Protein AF-A0A2G2FIF4-F1 (afdb_monomer)

Mean predicted aligned error: 3.66 Å

Structure (mmCIF, N/CA/C/O backbone):
data_AF-A0A2G2FIF4-F1
#
_entry.id   AF-A0A2G2FIF4-F1
#
loop_
_atom_site.group_PDB
_atom_site.id
_atom_site.type_symbol
_atom_site.label_atom_id
_atom_site.label_alt_id
_atom_site.label_comp_id
_atom_site.label_asym_id
_atom_site.label_entity_id
_atom_site.label_seq_id
_atom_site.pdbx_PDB_ins_code
_atom_site.Cartn_x
_atom_site.Cartn_y
_atom_site.Cartn_z
_atom_site.occupancy
_atom_site.B_iso_or_equiv
_atom_site.auth_seq_id
_atom_site.auth_comp_id
_atom_site.auth_asym_id
_atom_site.auth_atom_id
_atom_site.pdbx_PDB_model_num
ATOM 1 N N . MET A 1 1 ? 5.143 7.039 12.717 1.00 82.12 1 MET A N 1
ATOM 2 C CA . MET A 1 1 ? 5.690 6.150 11.670 1.00 82.12 1 MET A CA 1
ATOM 3 C C . MET A 1 1 ? 4.733 4.981 11.509 1.00 82.12 1 MET A C 1
ATOM 5 O O . MET A 1 1 ? 4.218 4.539 12.537 1.00 82.12 1 MET A O 1
ATOM 9 N N . LEU A 1 2 ? 4.423 4.563 10.277 1.00 89.94 2 LEU A N 1
ATOM 10 C CA . LEU A 1 2 ? 3.670 3.328 10.054 1.00 89.94 2 LEU A CA 1
ATOM 11 C C . LEU A 1 2 ? 4.614 2.133 9.943 1.00 89.94 2 LEU A C 1
ATOM 13 O O . LEU A 1 2 ? 5.785 2.292 9.609 1.00 89.94 2 LEU A O 1
ATOM 17 N N . THR A 1 3 ? 4.099 0.955 10.262 1.00 90.19 3 THR A N 1
ATOM 18 C CA . THR A 1 3 ? 4.834 -0.314 10.255 1.00 90.19 3 THR A CA 1
ATOM 19 C C . THR A 1 3 ? 4.020 -1.393 9.557 1.00 90.19 3 THR A C 1
ATOM 21 O O . THR A 1 3 ? 2.846 -1.195 9.266 1.00 90.19 3 THR A O 1
ATOM 24 N N . VAL A 1 4 ? 4.605 -2.575 9.371 1.00 89.94 4 VAL A N 1
ATOM 25 C CA . VAL A 1 4 ? 3.904 -3.750 8.823 1.00 89.94 4 VAL A CA 1
ATOM 26 C C . VAL A 1 4 ? 2.713 -4.232 9.666 1.00 89.94 4 VAL A C 1
ATOM 28 O O . VAL A 1 4 ? 1.909 -5.031 9.196 1.00 89.94 4 VAL A O 1
ATOM 31 N N . ASN A 1 5 ? 2.574 -3.729 10.898 1.00 93.12 5 ASN A N 1
ATOM 32 C CA . ASN A 1 5 ? 1.415 -3.974 11.760 1.00 93.12 5 ASN A CA 1
ATOM 33 C C . ASN A 1 5 ? 0.294 -2.930 11.587 1.00 93.12 5 ASN A C 1
ATOM 35 O O . ASN A 1 5 ? -0.707 -2.963 12.311 1.00 93.12 5 ASN A O 1
ATOM 39 N N . ASP A 1 6 ? 0.468 -1.998 10.651 1.00 97.06 6 ASP A N 1
ATOM 40 C CA . ASP A 1 6 ? -0.535 -1.019 10.262 1.00 97.06 6 ASP A CA 1
ATOM 41 C C . ASP A 1 6 ? -1.192 -1.424 8.945 1.00 97.06 6 ASP A C 1
ATOM 43 O O . ASP A 1 6 ? -0.575 -2.014 8.059 1.00 97.06 6 ASP A O 1
ATOM 47 N N . PHE A 1 7 ? -2.469 -1.089 8.821 1.00 97.75 7 PHE A N 1
ATOM 48 C CA . PHE A 1 7 ? -3.311 -1.482 7.707 1.00 97.75 7 PHE A CA 1
ATOM 49 C C . PHE A 1 7 ? -4.127 -0.289 7.234 1.00 97.75 7 PHE A C 1
ATOM 51 O O . PHE A 1 7 ? -4.633 0.488 8.050 1.00 97.75 7 PHE A O 1
ATOM 58 N N . ARG A 1 8 ? -4.309 -0.178 5.922 1.00 97.56 8 ARG A N 1
ATOM 59 C CA . ARG A 1 8 ? -5.322 0.685 5.314 1.00 97.56 8 ARG A CA 1
ATOM 60 C C . ARG A 1 8 ? -6.637 -0.076 5.263 1.00 97.56 8 ARG A C 1
ATOM 62 O O . ARG A 1 8 ? -6.651 -1.237 4.880 1.00 97.56 8 ARG A O 1
ATOM 69 N N . LEU A 1 9 ? -7.727 0.561 5.664 1.00 97.50 9 LEU A N 1
ATOM 70 C CA . LEU A 1 9 ? -9.066 -0.018 5.660 1.00 97.50 9 LEU A CA 1
ATOM 71 C C . LEU A 1 9 ? -9.859 0.518 4.475 1.00 97.50 9 LEU A C 1
ATOM 73 O O . LEU A 1 9 ? -9.830 1.724 4.206 1.00 97.50 9 LEU A O 1
ATOM 77 N N . ARG A 1 10 ? -10.584 -0.367 3.790 1.00 95.50 10 ARG A N 1
ATOM 78 C CA . ARG A 1 10 ? -11.386 -0.016 2.619 1.00 95.50 10 ARG A CA 1
ATOM 79 C C . ARG A 1 10 ? -12.803 -0.572 2.685 1.00 95.50 10 ARG A C 1
ATOM 81 O O . ARG A 1 10 ? -13.045 -1.641 3.249 1.00 95.50 10 ARG A O 1
ATOM 88 N N . VAL A 1 11 ? -13.714 0.174 2.071 1.00 94.69 11 VAL A N 1
ATOM 89 C CA . VAL A 1 11 ? -15.022 -0.303 1.615 1.00 94.69 11 VAL A CA 1
ATOM 90 C C . VAL A 1 11 ? -15.059 -0.036 0.121 1.00 94.69 11 VAL A C 1
ATOM 92 O O . VAL A 1 11 ? -14.945 1.115 -0.305 1.00 94.69 11 VAL A O 1
ATOM 95 N N . ASP A 1 12 ? -15.139 -1.107 -0.663 1.00 88.31 12 ASP A N 1
ATOM 96 C CA . ASP A 1 12 ? -15.021 -1.065 -2.118 1.00 88.31 12 ASP A CA 1
ATOM 97 C C . ASP A 1 12 ? -13.759 -0.278 -2.545 1.00 88.31 12 ASP A C 1
ATOM 99 O O . ASP A 1 12 ? -12.617 -0.625 -2.215 1.00 88.31 12 ASP A O 1
ATOM 103 N N . ASN A 1 13 ? -13.973 0.852 -3.218 1.00 87.62 13 ASN A N 1
ATOM 104 C CA . ASN A 1 13 ? -12.933 1.694 -3.792 1.00 87.62 13 ASN A CA 1
ATOM 105 C C . ASN A 1 13 ? -12.584 2.896 -2.903 1.00 87.62 13 ASN A C 1
ATOM 107 O O . ASN A 1 13 ? -11.918 3.827 -3.357 1.00 87.62 13 ASN A O 1
ATOM 111 N N . GLN A 1 14 ? -13.053 2.919 -1.655 1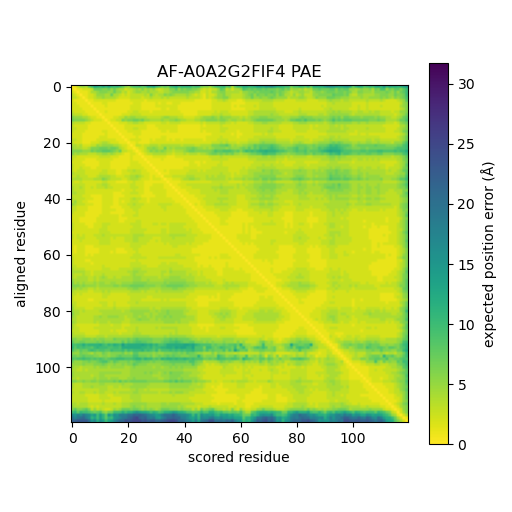.00 92.81 14 GLN A N 1
ATOM 112 C CA . GLN A 1 14 ? -12.863 4.042 -0.745 1.00 92.81 14 GLN A CA 1
ATOM 113 C C . GLN A 1 14 ? -12.018 3.647 0.456 1.00 92.81 14 GLN A C 1
ATOM 115 O O . GLN A 1 14 ? -12.262 2.636 1.111 1.00 92.81 14 GLN A O 1
ATOM 120 N N . ILE A 1 15 ? -11.035 4.489 0.766 1.00 95.50 15 ILE A N 1
ATOM 121 C CA . ILE A 1 15 ? -10.282 4.404 2.014 1.00 95.50 15 ILE A CA 1
ATOM 122 C C . ILE A 1 15 ? -11.164 4.984 3.115 1.00 95.50 15 ILE A C 1
ATOM 124 O O . ILE A 1 15 ? -11.483 6.170 3.089 1.00 95.50 15 ILE A O 1
ATOM 128 N N . VAL A 1 16 ? -11.548 4.147 4.075 1.00 97.38 16 VAL A N 1
ATOM 129 C CA . VAL A 1 16 ? -12.425 4.536 5.195 1.00 97.38 16 VAL A CA 1
ATOM 130 C C . VAL A 1 16 ? -11.650 4.794 6.486 1.00 97.38 16 VAL A C 1
ATOM 132 O O . VAL A 1 16 ? -12.192 5.337 7.445 1.00 97.38 16 VAL A O 1
ATOM 135 N N . GLY A 1 17 ? -10.369 4.426 6.514 1.00 97.81 17 GLY A N 1
ATOM 136 C CA . GLY A 1 17 ? -9.467 4.715 7.616 1.00 97.81 17 GLY A CA 1
ATOM 137 C C . GLY A 1 17 ? -8.304 3.741 7.669 1.00 97.81 17 GLY A C 1
ATOM 138 O O . GLY A 1 17 ? -7.889 3.170 6.661 1.00 97.81 17 GLY A O 1
ATOM 139 N N . TYR A 1 18 ? -7.776 3.556 8.869 1.00 98.38 18 TYR A N 1
ATOM 140 C CA . TYR A 1 18 ? -6.573 2.787 9.130 1.00 98.38 18 TYR A CA 1
ATOM 141 C C . TYR A 1 18 ? -6.703 2.036 10.447 1.00 98.38 18 TYR A C 1
ATOM 143 O O . TYR A 1 18 ? -7.370 2.493 11.377 1.00 98.38 18 TYR A O 1
ATOM 151 N N . LYS A 1 19 ? -6.036 0.888 10.527 1.00 98.12 19 LYS A N 1
ATOM 152 C CA . LYS A 1 19 ? -5.985 0.020 11.703 1.00 98.12 19 LYS A CA 1
ATOM 153 C C . LYS A 1 19 ? -4.537 -0.218 12.091 1.00 98.12 19 LYS A C 1
ATOM 155 O O . LYS A 1 19 ? -3.705 -0.474 11.230 1.00 98.12 19 LYS A O 1
ATOM 160 N N . ARG A 1 20 ? -4.262 -0.191 13.387 1.00 97.12 20 ARG A N 1
ATOM 161 C CA . ARG A 1 20 ? -2.973 -0.512 13.991 1.00 97.12 20 ARG A CA 1
ATOM 162 C C . ARG A 1 20 ? -3.164 -1.661 14.953 1.00 97.12 20 ARG A C 1
ATOM 164 O O . ARG A 1 20 ? -3.990 -1.567 15.861 1.00 97.12 20 AR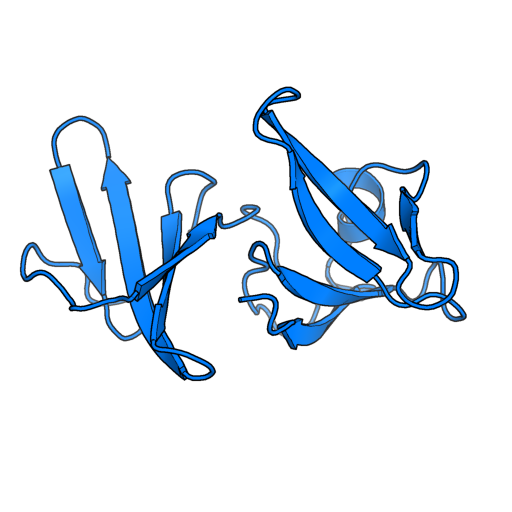G A O 1
ATOM 171 N N . VAL A 1 21 ? -2.376 -2.712 14.775 1.00 95.56 21 VAL A N 1
ATOM 172 C CA . VAL A 1 21 ?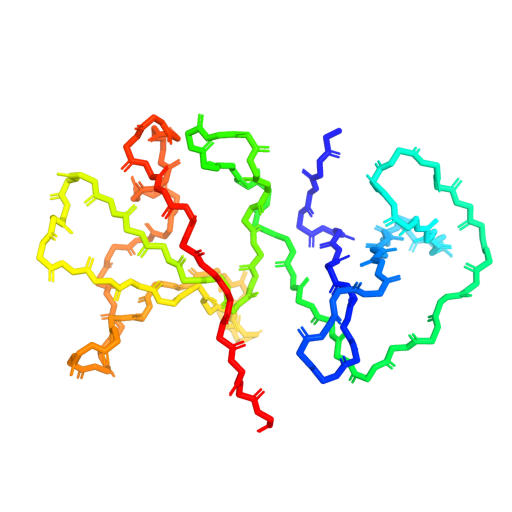 -2.325 -3.843 15.702 1.00 95.56 21 VAL A CA 1
ATOM 173 C C . VAL A 1 21 ? -1.035 -3.737 16.509 1.00 95.56 21 VAL A C 1
ATOM 175 O O . VAL A 1 21 ? 0.055 -3.716 15.951 1.00 95.56 21 VAL A O 1
ATOM 178 N N . SER A 1 22 ? -1.143 -3.633 17.832 1.00 91.25 22 SER A N 1
ATOM 179 C CA . SER A 1 22 ? 0.012 -3.548 18.731 1.00 91.25 22 SER A CA 1
ATOM 180 C C . SER A 1 22 ? -0.209 -4.446 19.944 1.00 91.25 22 SER A C 1
ATOM 182 O O . SER A 1 22 ? -0.917 -4.085 20.887 1.00 91.25 22 SER A O 1
ATOM 184 N N . GLY A 1 23 ? 0.364 -5.651 19.898 1.00 90.50 23 GLY A N 1
ATOM 185 C CA . GLY A 1 23 ? 0.119 -6.688 20.901 1.00 90.50 23 GLY A CA 1
ATOM 186 C C . GLY A 1 23 ? -1.371 -7.026 20.992 1.00 90.50 23 GLY A C 1
ATOM 187 O O . GLY A 1 23 ? -1.980 -7.421 20.002 1.00 90.50 23 GLY A O 1
ATOM 188 N N . ASN A 1 24 ? -1.958 -6.819 22.172 1.00 92.50 24 ASN A N 1
ATOM 189 C CA . ASN A 1 24 ? -3.380 -7.074 22.431 1.00 92.50 24 ASN A CA 1
ATOM 190 C C . ASN A 1 24 ? -4.289 -5.876 22.109 1.00 92.50 24 ASN A C 1
ATOM 192 O O . ASN A 1 24 ? -5.502 -5.956 22.302 1.00 92.50 24 ASN A O 1
ATOM 196 N N . TYR A 1 25 ? -3.725 -4.754 21.655 1.00 93.06 25 TYR A N 1
ATOM 197 C CA . TYR A 1 25 ? -4.482 -3.547 21.350 1.00 93.06 25 TYR A CA 1
ATOM 198 C C . TYR A 1 25 ? -4.705 -3.411 19.849 1.00 93.06 25 TYR A C 1
ATOM 200 O O . TYR A 1 25 ? -3.779 -3.543 19.048 1.00 93.06 25 TYR A O 1
ATOM 208 N N . THR A 1 26 ? -5.941 -3.077 19.483 1.00 96.94 26 THR A N 1
ATOM 209 C CA . THR A 1 26 ? -6.282 -2.613 18.139 1.00 96.94 26 THR A CA 1
ATOM 210 C C . THR A 1 26 ? -6.732 -1.165 18.233 1.00 96.94 26 THR A C 1
ATOM 212 O O . THR A 1 26 ? -7.626 -0.840 19.014 1.00 96.94 26 THR A O 1
ATOM 215 N N . LEU A 1 27 ? -6.090 -0.301 17.454 1.00 97.62 27 LEU A N 1
ATOM 216 C CA . LEU A 1 27 ? -6.429 1.111 17.350 1.00 97.62 27 LEU A CA 1
ATOM 217 C C . LEU A 1 27 ? -6.815 1.443 15.913 1.00 97.62 27 LEU A C 1
ATOM 219 O O . LEU A 1 27 ? -6.343 0.816 14.967 1.00 97.62 27 LEU A O 1
ATOM 223 N N . PHE A 1 28 ? -7.635 2.469 15.762 1.00 98.38 28 PHE A N 1
ATOM 224 C CA . PHE A 1 28 ? -8.171 2.937 14.499 1.00 98.38 28 PHE A CA 1
ATOM 225 C C . PHE A 1 28 ? -7.949 4.437 14.355 1.00 98.38 28 PHE A C 1
ATOM 227 O O . PHE A 1 28 ? -7.937 5.171 15.345 1.00 98.38 28 PHE A O 1
ATOM 234 N N . SER A 1 29 ? -7.776 4.891 13.120 1.00 97.94 29 SER A N 1
ATOM 235 C CA . SER A 1 29 ? -7.624 6.302 12.775 1.00 97.94 29 SER A CA 1
ATOM 236 C C . SER A 1 29 ? -8.261 6.572 11.415 1.00 97.94 29 SER A C 1
ATOM 238 O O . SER A 1 29 ? -8.178 5.734 10.522 1.00 97.94 29 SER A O 1
ATOM 240 N N . LEU A 1 30 ? -8.881 7.740 11.239 1.00 97.62 30 LEU A N 1
ATOM 241 C CA . LEU A 1 30 ? -9.406 8.174 9.938 1.00 97.62 30 LEU A CA 1
ATOM 242 C C . LEU A 1 30 ? -8.319 8.816 9.057 1.00 97.62 30 LEU A C 1
ATOM 244 O O . LEU A 1 30 ? -8.461 8.853 7.841 1.00 97.62 30 LEU A O 1
ATOM 248 N N . ASP A 1 31 ? -7.237 9.313 9.665 1.00 95.06 31 ASP A N 1
ATOM 249 C CA . ASP A 1 31 ? -6.287 10.242 9.039 1.00 95.06 31 ASP A CA 1
ATOM 250 C C . ASP A 1 31 ? -4.801 9.894 9.258 1.00 95.06 31 ASP A C 1
ATOM 252 O O . ASP A 1 31 ? -3.943 10.617 8.763 1.00 95.06 31 ASP A O 1
ATOM 256 N N . LEU A 1 32 ? -4.491 8.795 9.962 1.00 94.06 32 LEU A N 1
ATOM 257 C CA . LEU A 1 32 ? -3.158 8.358 10.428 1.00 94.06 32 LEU A CA 1
ATOM 258 C C . LEU A 1 32 ? -2.580 9.102 11.643 1.00 94.06 32 LEU A C 1
ATOM 260 O O . LEU A 1 32 ? -1.517 8.704 12.137 1.00 94.06 32 LEU A O 1
ATOM 264 N N . PHE A 1 33 ? -3.257 10.119 12.174 1.00 91.62 33 PHE A N 1
ATOM 265 C CA . PHE A 1 33 ? -2.777 10.912 13.309 1.00 91.62 33 PHE A CA 1
ATOM 266 C C . PHE A 1 33 ? -3.527 10.567 14.596 1.00 91.62 33 PHE A C 1
ATOM 268 O O . PHE A 1 33 ? -2.906 10.243 15.611 1.00 91.62 33 PHE A O 1
ATOM 275 N N . HIS A 1 34 ? -4.859 10.579 14.554 1.00 94.12 34 HIS A N 1
ATOM 276 C CA . HIS A 1 34 ? -5.696 10.403 15.741 1.00 94.12 34 HIS A CA 1
ATOM 277 C C . HIS A 1 34 ? -6.100 8.939 15.929 1.00 94.12 34 HIS A C 1
ATOM 279 O O . HIS A 1 3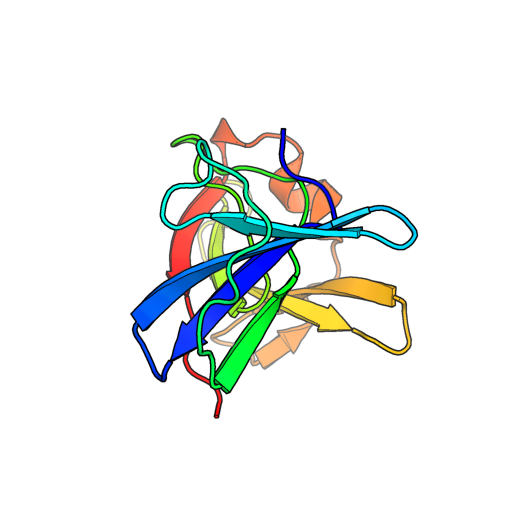4 ? -7.140 8.500 15.438 1.00 94.12 34 HIS A O 1
ATOM 285 N N . TRP A 1 35 ? -5.264 8.182 16.641 1.00 96.44 35 TRP A N 1
ATOM 286 C CA . TRP A 1 35 ? -5.493 6.765 16.936 1.00 96.44 35 TRP A CA 1
ATOM 287 C C . TR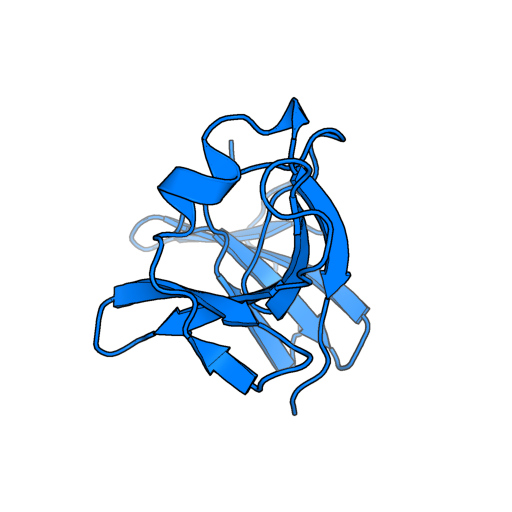P A 1 35 ? -6.333 6.576 18.201 1.00 96.44 35 TRP A C 1
ATOM 289 O O . TRP A 1 35 ? -6.010 7.124 19.253 1.00 96.44 35 TRP A O 1
ATOM 299 N N . ASN A 1 36 ? -7.395 5.778 18.121 1.00 96.69 36 ASN A N 1
ATOM 300 C CA . ASN A 1 36 ? -8.263 5.467 19.258 1.00 96.69 36 ASN A CA 1
ATOM 301 C C . ASN A 1 36 ? -8.877 4.060 19.139 1.00 96.69 36 ASN A C 1
ATOM 303 O O . ASN A 1 36 ? -8.682 3.371 18.147 1.00 96.69 36 ASN A O 1
ATOM 307 N N . GLY A 1 37 ? -9.601 3.610 20.164 1.00 97.12 37 GLY A N 1
ATOM 308 C CA . GLY A 1 37 ? -10.199 2.270 20.191 1.00 97.12 37 GLY A CA 1
ATOM 309 C C . GLY A 1 37 ? -11.545 2.132 19.473 1.00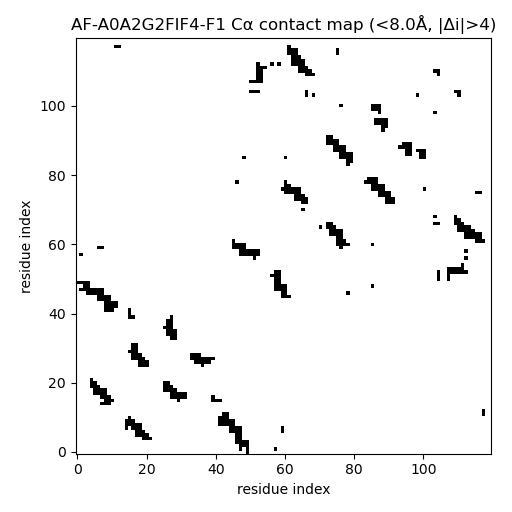 97.12 37 GLY A C 1
ATOM 310 O O . GLY A 1 37 ? -12.127 1.055 19.539 1.00 97.12 37 GLY A O 1
ATOM 311 N N . LYS A 1 38 ? -12.079 3.186 18.837 1.00 97.25 38 LYS A N 1
ATOM 312 C CA . LYS A 1 38 ? -13.379 3.135 18.155 1.00 97.25 38 LYS A CA 1
ATOM 313 C C . LYS A 1 38 ? -13.227 2.378 16.829 1.00 97.25 38 LYS A C 1
ATOM 315 O O . LYS A 1 38 ? -12.529 2.882 15.951 1.00 97.25 38 LYS A O 1
ATOM 320 N N . PRO A 1 39 ? -13.881 1.217 16.652 1.00 97.19 39 PRO A N 1
ATOM 321 C CA . PRO A 1 39 ? -13.810 0.479 15.398 1.00 97.19 39 PRO A CA 1
ATOM 322 C C . PRO A 1 39 ? -14.349 1.296 14.223 1.00 97.19 39 PRO A C 1
ATOM 324 O O . PRO A 1 39 ? -15.274 2.097 14.379 1.00 97.19 39 PRO A O 1
ATOM 327 N N . ILE A 1 40 ? -13.758 1.071 13.054 1.00 98.00 40 ILE A N 1
ATOM 328 C CA . ILE A 1 40 ? -14.242 1.562 11.763 1.00 98.00 40 ILE A CA 1
ATOM 329 C C . ILE A 1 40 ? -14.771 0.345 11.009 1.00 98.00 40 ILE A C 1
ATOM 331 O O . ILE A 1 40 ? -14.107 -0.690 11.012 1.00 98.00 40 ILE A O 1
ATOM 335 N N . ASP A 1 41 ? -15.933 0.465 10.374 1.00 97.62 41 ASP A N 1
ATOM 336 C CA . ASP A 1 41 ? -16.470 -0.589 9.515 1.00 97.62 41 ASP A CA 1
ATOM 337 C C . ASP A 1 41 ? -15.690 -0.636 8.195 1.00 97.62 41 ASP A C 1
ATOM 339 O O . ASP A 1 41 ? -15.460 0.392 7.559 1.00 97.62 41 ASP A O 1
ATOM 343 N N . PHE A 1 42 ? -15.263 -1.829 7.784 1.00 96.81 42 PHE A N 1
ATOM 344 C CA . PHE A 1 42 ? -14.519 -2.056 6.545 1.00 96.81 42 PHE A CA 1
ATOM 345 C C . PHE A 1 42 ? -14.825 -3.445 5.983 1.00 96.81 42 PHE A C 1
ATOM 347 O O . PHE A 1 42 ? -15.134 -4.364 6.741 1.00 96.81 42 PHE A O 1
ATOM 354 N N . SER A 1 43 ? -14.709 -3.614 4.666 1.00 95.75 43 SER A N 1
ATOM 355 C CA . SER A 1 43 ? -14.810 -4.924 4.007 1.00 95.75 43 SER A CA 1
ATOM 356 C C . SER A 1 43 ? -13.441 -5.499 3.639 1.00 95.75 43 SER A C 1
ATOM 358 O O . SER A 1 43 ? -13.292 -6.714 3.536 1.00 95.75 43 SER A O 1
ATOM 360 N N . GLN A 1 44 ? -12.427 -4.645 3.480 1.00 95.00 44 GLN A N 1
ATOM 361 C CA . GLN A 1 44 ? -11.073 -5.030 3.080 1.00 95.00 44 GLN A CA 1
ATOM 362 C C . GLN A 1 44 ? -10.018 -4.299 3.921 1.00 95.00 44 GLN A C 1
ATOM 364 O O . GLN A 1 44 ? -10.238 -3.180 4.397 1.00 95.00 44 GLN A O 1
ATOM 369 N N . SER A 1 45 ? -8.853 -4.925 4.106 1.00 95.94 45 SER A N 1
ATOM 370 C CA . SER A 1 45 ? -7.705 -4.286 4.751 1.00 95.94 45 SER A CA 1
ATOM 371 C C . SER A 1 45 ? -6.402 -4.624 4.041 1.00 95.94 45 SER A C 1
ATOM 373 O O . SER A 1 45 ? -6.087 -5.802 3.901 1.00 95.94 45 SER A O 1
ATOM 375 N N . ASP A 1 46 ? -5.631 -3.601 3.695 1.00 96.38 46 ASP A N 1
ATOM 376 C CA . ASP A 1 46 ? -4.368 -3.721 2.973 1.00 96.38 46 ASP A CA 1
ATOM 377 C C . ASP A 1 46 ? -3.199 -3.535 3.945 1.00 96.38 46 ASP A C 1
ATOM 379 O O . ASP A 1 46 ? -3.176 -2.564 4.713 1.00 96.38 46 ASP A O 1
ATOM 383 N N . ARG A 1 47 ? -2.210 -4.431 3.917 1.00 97.00 47 ARG A N 1
ATOM 384 C CA . ARG A 1 47 ? -1.025 -4.318 4.786 1.00 97.00 47 ARG A CA 1
ATOM 385 C C . ARG A 1 47 ? -0.161 -3.122 4.395 1.00 97.00 47 ARG A C 1
ATOM 387 O O . ARG A 1 47 ? 0.101 -2.910 3.215 1.00 97.00 47 ARG A O 1
ATOM 394 N N . CYS A 1 48 ? 0.332 -2.361 5.369 1.00 97.31 48 CYS A N 1
ATOM 395 C CA . CYS A 1 48 ? 1.340 -1.333 5.119 1.00 97.31 48 CYS A CA 1
ATOM 396 C C . CYS A 1 48 ? 2.711 -1.978 4.895 1.00 97.31 48 CYS A C 1
ATOM 398 O O . CYS A 1 48 ? 3.102 -2.894 5.615 1.00 97.31 48 CYS A O 1
ATOM 400 N N . THR A 1 49 ? 3.472 -1.470 3.929 1.00 96.56 49 THR A N 1
ATOM 401 C CA . THR A 1 49 ? 4.844 -1.939 3.675 1.00 96.56 49 THR A CA 1
ATOM 402 C C . THR A 1 49 ? 5.856 -1.351 4.659 1.00 96.56 49 THR A C 1
ATOM 404 O O . THR A 1 49 ? 6.963 -1.861 4.788 1.00 96.56 49 THR A O 1
ATOM 407 N N . GLY A 1 50 ? 5.500 -0.258 5.345 1.00 95.56 50 GLY A N 1
ATOM 408 C CA . GLY A 1 50 ? 6.454 0.564 6.093 1.00 95.56 50 GLY A CA 1
ATOM 409 C C . GLY A 1 50 ? 7.357 1.426 5.198 1.00 95.56 50 GLY A C 1
ATOM 410 O O . GLY A 1 50 ? 8.274 2.070 5.705 1.00 95.56 50 GLY A O 1
ATOM 411 N N . LEU A 1 51 ? 7.097 1.474 3.889 1.00 96.12 51 LEU A N 1
ATOM 412 C CA . LEU A 1 51 ? 7.818 2.291 2.914 1.00 96.12 51 LEU A CA 1
ATOM 413 C C . LEU A 1 51 ? 6.947 3.464 2.449 1.00 96.12 51 LEU A C 1
ATOM 415 O O . LEU A 1 51 ? 5.720 3.447 2.585 1.00 96.12 51 LEU A O 1
ATOM 419 N N . GLN A 1 52 ? 7.587 4.496 1.901 1.00 96.25 52 GLN A N 1
ATOM 420 C CA . GLN A 1 52 ? 6.915 5.686 1.376 1.00 96.25 52 GLN A CA 1
ATOM 421 C C . GLN A 1 52 ? 7.357 5.982 -0.056 1.00 96.25 52 GLN A C 1
ATOM 423 O O . GLN A 1 52 ? 8.466 5.625 -0.446 1.00 96.25 52 GLN A O 1
ATOM 428 N N . ASP A 1 53 ? 6.513 6.681 -0.812 1.00 97.75 53 ASP A N 1
ATOM 429 C CA . ASP A 1 53 ? 6.861 7.246 -2.118 1.00 97.75 53 ASP A CA 1
ATOM 430 C C . ASP A 1 53 ? 7.523 8.638 -1.996 1.00 97.75 53 ASP A C 1
ATOM 432 O O . ASP A 1 53 ? 7.714 9.181 -0.897 1.00 97.75 53 ASP A O 1
ATOM 436 N N . LYS A 1 54 ? 7.852 9.258 -3.136 1.00 97.62 54 LYS A N 1
ATOM 437 C CA . LYS A 1 54 ? 8.487 10.587 -3.194 1.00 97.62 54 LYS A CA 1
ATOM 438 C C . LYS A 1 54 ? 7.648 11.710 -2.578 1.00 97.62 54 LYS A C 1
ATOM 440 O O . LYS A 1 54 ? 8.202 12.731 -2.178 1.00 97.62 54 LYS A O 1
ATOM 445 N N . ASN A 1 55 ? 6.334 11.517 -2.487 1.00 97.31 55 ASN A N 1
ATOM 446 C CA . ASN A 1 55 ? 5.377 12.472 -1.938 1.00 97.31 55 ASN A CA 1
ATOM 447 C C . ASN A 1 55 ? 5.082 12.210 -0.450 1.00 97.31 55 ASN A C 1
ATOM 449 O O . ASN A 1 55 ? 4.221 12.867 0.128 1.00 97.31 55 ASN A O 1
ATOM 453 N N . ASN A 1 56 ? 5.816 11.290 0.190 1.00 95.50 56 ASN A N 1
ATOM 454 C CA . ASN A 1 56 ? 5.604 10.830 1.566 1.00 95.50 56 ASN A CA 1
ATOM 455 C C . ASN A 1 56 ? 4.291 10.062 1.784 1.00 95.50 56 ASN A C 1
ATOM 457 O O . ASN A 1 56 ? 3.870 9.883 2.931 1.00 95.50 56 ASN A O 1
ATOM 461 N N . ASN A 1 57 ? 3.665 9.561 0.719 1.00 95.50 57 ASN A N 1
ATOM 462 C CA . ASN A 1 57 ? 2.543 8.645 0.857 1.00 95.50 57 ASN A CA 1
ATOM 463 C C . ASN A 1 57 ? 3.071 7.289 1.314 1.00 95.50 57 ASN A C 1
ATOM 465 O O . ASN A 1 57 ? 4.010 6.760 0.722 1.00 95.50 57 ASN A O 1
ATOM 469 N N . TRP A 1 58 ? 2.463 6.722 2.353 1.00 96.62 58 TRP A N 1
ATOM 470 C CA . TRP A 1 58 ? 2.732 5.341 2.745 1.00 96.62 58 TRP A CA 1
ATOM 471 C C . TRP A 1 58 ? 2.255 4.384 1.660 1.00 96.62 58 TRP A C 1
ATOM 473 O O . TRP A 1 58 ? 1.172 4.574 1.103 1.00 96.62 58 TRP A O 1
ATOM 483 N N . LEU A 1 59 ? 3.067 3.366 1.391 1.00 97.38 59 LEU A N 1
ATOM 484 C CA . LEU A 1 59 ? 2.735 2.304 0.457 1.00 97.38 59 LEU A CA 1
ATOM 485 C C . LEU A 1 59 ? 2.040 1.160 1.197 1.00 97.38 59 LEU A C 1
ATOM 487 O O . LEU A 1 59 ? 2.470 0.733 2.274 1.00 97.38 59 LEU A O 1
ATOM 491 N N . PHE A 1 60 ? 0.979 0.652 0.595 1.00 97.25 60 PHE A N 1
ATOM 492 C CA . PHE A 1 60 ? 0.185 -0.462 1.086 1.00 97.25 60 PHE A CA 1
ATOM 493 C C . PHE A 1 60 ? 0.072 -1.543 0.015 1.00 97.25 60 PHE A C 1
ATOM 495 O O . PHE A 1 60 ? 0.296 -1.304 -1.169 1.00 97.25 60 PHE A O 1
ATOM 502 N N . GLU A 1 61 ? -0.318 -2.736 0.438 1.00 96.62 61 GLU A N 1
ATOM 503 C CA . GLU A 1 61 ? -0.835 -3.763 -0.454 1.00 96.62 61 GLU A CA 1
ATOM 504 C C . GLU A 1 61 ? -1.910 -3.186 -1.398 1.00 96.62 61 GLU A C 1
ATOM 506 O O . GLU A 1 61 ? -2.643 -2.253 -1.056 1.00 96.62 61 GLU A O 1
ATOM 511 N N . GLN A 1 62 ? -1.958 -3.721 -2.613 1.00 95.62 62 GLN A N 1
ATOM 512 C CA . GLN A 1 62 ? -2.725 -3.233 -3.755 1.00 95.62 62 GLN A CA 1
ATOM 513 C C . GLN A 1 62 ? -2.308 -1.858 -4.292 1.00 95.62 62 GLN A C 1
ATOM 515 O O . GLN A 1 62 ? -2.874 -1.432 -5.293 1.00 95.62 62 GLN A O 1
ATOM 520 N N . ASP A 1 63 ? -1.334 -1.141 -3.719 1.00 96.88 63 ASP A N 1
ATOM 521 C CA . ASP A 1 63 ? -0.872 0.100 -4.351 1.00 96.88 63 ASP A CA 1
ATOM 522 C C . ASP A 1 63 ? -0.227 -0.162 -5.713 1.00 96.88 63 ASP A C 1
ATOM 524 O O . ASP A 1 63 ? 0.565 -1.087 -5.884 1.00 96.88 63 ASP A O 1
ATOM 528 N N . ILE A 1 64 ? -0.555 0.702 -6.670 1.00 96.44 64 ILE A N 1
ATOM 529 C CA . ILE A 1 64 ? 0.059 0.752 -7.989 1.00 96.44 64 ILE A CA 1
ATOM 530 C C . ILE A 1 64 ? 1.157 1.808 -7.957 1.00 96.44 64 ILE A C 1
ATOM 532 O O . ILE A 1 64 ? 0.892 2.982 -7.669 1.00 96.44 64 ILE A O 1
ATOM 536 N N . ILE A 1 65 ? 2.383 1.400 -8.267 1.00 97.19 65 ILE A N 1
ATOM 537 C CA . ILE A 1 65 ? 3.568 2.253 -8.219 1.00 97.19 65 ILE A CA 1
ATOM 538 C C . ILE A 1 65 ? 4.339 2.233 -9.542 1.00 97.19 65 ILE A C 1
ATOM 540 O O . ILE A 1 65 ? 4.305 1.262 -10.297 1.00 97.19 65 ILE A O 1
ATOM 544 N N . GLN A 1 66 ? 5.084 3.308 -9.777 1.00 96.94 66 GLN A N 1
ATOM 545 C CA . GLN A 1 66 ? 6.117 3.407 -10.806 1.00 96.94 66 GLN A CA 1
ATOM 546 C C . GLN A 1 66 ? 7.453 3.769 -10.167 1.00 96.94 66 GLN A C 1
ATOM 548 O O . GLN A 1 66 ? 7.490 4.513 -9.181 1.00 96.94 66 GLN A O 1
ATOM 553 N N . SER A 1 67 ? 8.540 3.273 -10.757 1.00 96.38 67 SER A N 1
ATOM 554 C CA . SER A 1 67 ? 9.909 3.617 -10.377 1.00 96.38 67 SER A CA 1
ATOM 555 C C . SER A 1 67 ? 10.649 4.233 -11.557 1.00 96.38 67 SER A C 1
ATOM 557 O O . SER A 1 67 ? 10.546 3.745 -12.676 1.00 96.38 67 SER A O 1
ATOM 559 N N . THR A 1 68 ? 11.449 5.270 -11.316 1.00 96.38 68 THR A N 1
ATOM 560 C CA . THR A 1 68 ? 12.324 5.836 -12.357 1.00 96.38 68 THR A CA 1
ATOM 561 C C . THR A 1 68 ? 13.461 4.898 -12.764 1.00 96.38 68 THR A C 1
ATOM 563 O O . THR A 1 68 ? 14.051 5.111 -13.816 1.00 96.38 68 THR A O 1
ATOM 566 N N . ASP A 1 69 ? 13.786 3.892 -11.943 1.00 94.19 69 ASP A N 1
ATOM 567 C CA . ASP A 1 69 ? 14.779 2.862 -12.294 1.00 94.19 69 ASP A CA 1
ATOM 568 C C . ASP A 1 69 ? 14.220 1.843 -13.303 1.00 94.19 69 ASP A C 1
ATOM 570 O O . ASP A 1 69 ? 14.986 1.205 -14.019 1.00 94.19 69 ASP A O 1
ATOM 574 N N . TYR A 1 70 ? 12.889 1.736 -13.385 1.00 93.44 70 TYR A N 1
ATOM 575 C CA . TYR A 1 70 ? 12.152 0.821 -14.259 1.00 93.44 70 TYR A CA 1
ATOM 576 C C . TYR A 1 70 ? 10.999 1.584 -14.940 1.00 93.44 70 TYR A C 1
ATOM 578 O O . TYR A 1 70 ? 9.830 1.347 -14.628 1.00 93.44 70 TYR A O 1
ATOM 586 N N . PRO A 1 71 ? 11.310 2.573 -15.802 1.00 92.56 71 PRO A N 1
ATOM 587 C CA . PRO A 1 71 ? 10.337 3.560 -16.281 1.00 92.56 71 PRO A CA 1
ATOM 588 C C . PRO A 1 71 ? 9.241 2.973 -17.179 1.00 92.56 71 PRO A C 1
ATOM 590 O O . PRO A 1 71 ? 8.162 3.556 -17.270 1.00 92.56 71 PRO A O 1
ATOM 593 N N . ASP A 1 72 ? 9.505 1.832 -17.818 1.00 92.69 72 ASP A N 1
ATOM 594 C CA . ASP A 1 72 ? 8.556 1.152 -18.704 1.00 92.69 72 ASP A CA 1
ATOM 595 C C . ASP A 1 72 ? 7.599 0.221 -17.940 1.00 92.69 72 ASP A C 1
ATOM 597 O O . ASP A 1 72 ? 6.599 -0.244 -18.490 1.00 92.69 72 ASP A O 1
ATOM 601 N N . ASN A 1 73 ? 7.867 -0.024 -16.654 1.00 93.00 73 ASN A N 1
ATOM 602 C CA . ASN A 1 73 ? 7.113 -0.962 -15.838 1.00 93.00 73 ASN A CA 1
ATOM 603 C C . ASN A 1 73 ? 6.175 -0.224 -14.874 1.00 93.00 73 ASN A C 1
ATOM 605 O O . ASN A 1 73 ? 6.479 0.833 -14.316 1.00 93.00 73 ASN A O 1
ATOM 609 N N . THR A 1 74 ? 5.007 -0.816 -14.639 1.00 94.69 74 THR A N 1
ATOM 610 C CA . THR A 1 74 ? 4.087 -0.396 -13.577 1.00 94.69 74 THR A CA 1
ATOM 611 C C . THR A 1 74 ? 3.767 -1.607 -12.719 1.00 94.69 74 THR A C 1
ATOM 613 O O . THR A 1 74 ? 3.416 -2.666 -13.243 1.00 94.69 74 THR A O 1
ATOM 616 N N . PHE A 1 75 ? 3.885 -1.448 -11.404 1.00 95.62 75 PHE A N 1
ATOM 617 C CA . PHE A 1 75 ? 3.818 -2.561 -10.466 1.00 95.62 75 PHE A CA 1
ATOM 618 C C . PHE A 1 75 ? 2.631 -2.433 -9.523 1.00 95.62 75 PHE A C 1
ATOM 620 O O . PHE A 1 75 ? 2.349 -1.341 -9.034 1.00 95.62 75 PHE A O 1
ATOM 627 N N . VAL A 1 76 ? 1.991 -3.557 -9.206 1.00 95.94 76 VAL A N 1
ATOM 628 C CA . VAL A 1 76 ? 1.105 -3.694 -8.044 1.00 95.94 76 VAL A CA 1
ATOM 629 C C . VAL A 1 76 ? 1.907 -4.261 -6.880 1.00 95.94 76 VAL A C 1
ATOM 631 O O . VAL A 1 76 ? 2.611 -5.262 -7.027 1.00 95.94 76 VAL A O 1
ATOM 634 N N . VAL A 1 77 ? 1.774 -3.644 -5.712 1.00 96.44 77 VAL A N 1
ATOM 635 C CA . VAL A 1 77 ? 2.301 -4.161 -4.449 1.00 96.44 77 VAL A CA 1
ATOM 636 C C . VAL A 1 77 ? 1.389 -5.280 -3.951 1.00 96.44 77 VAL A C 1
ATOM 638 O O . VAL A 1 77 ? 0.243 -5.034 -3.589 1.00 96.44 77 VAL A O 1
ATOM 641 N N . MET A 1 78 ? 1.893 -6.506 -3.885 1.00 95.19 78 MET A N 1
ATOM 642 C CA . MET A 1 78 ? 1.144 -7.675 -3.412 1.00 95.19 78 MET A CA 1
ATOM 643 C C . MET A 1 78 ? 1.774 -8.212 -2.132 1.00 95.19 78 MET A C 1
ATOM 645 O O . MET A 1 78 ? 2.996 -8.234 -2.026 1.00 95.19 78 MET A O 1
ATOM 649 N N . TYR A 1 79 ? 0.976 -8.666 -1.164 1.00 94.62 79 TYR A N 1
ATOM 650 C CA . TYR A 1 79 ? 1.508 -9.383 -0.007 1.00 94.62 79 TYR A CA 1
ATOM 651 C C . TYR A 1 79 ? 1.282 -10.885 -0.162 1.00 94.62 79 TYR A C 1
ATOM 653 O O . TYR A 1 79 ? 0.150 -11.356 -0.250 1.00 94.62 79 TYR A O 1
ATOM 661 N N . ASP A 1 80 ? 2.367 -11.651 -0.164 1.00 93.31 80 ASP A N 1
ATOM 662 C CA . ASP A 1 80 ? 2.302 -13.105 -0.170 1.00 93.31 80 ASP A CA 1
ATOM 663 C C . ASP A 1 80 ? 2.227 -13.614 1.276 1.00 93.31 80 ASP A C 1
ATOM 665 O O . ASP A 1 80 ? 3.175 -13.471 2.052 1.00 93.31 80 ASP A O 1
ATOM 669 N N . ASN A 1 81 ? 1.092 -14.210 1.654 1.00 90.50 81 ASN A N 1
ATOM 670 C CA . ASN A 1 81 ? 0.885 -14.724 3.011 1.00 90.50 81 ASN A CA 1
ATOM 671 C C . ASN A 1 81 ? 1.712 -15.987 3.317 1.00 90.50 81 ASN A C 1
ATOM 673 O O . ASN A 1 81 ? 1.980 -16.248 4.488 1.00 90.50 81 ASN A O 1
ATOM 677 N N . HIS A 1 82 ? 2.124 -16.760 2.308 1.00 92.31 82 HIS A N 1
ATOM 678 C CA . HIS A 1 82 ? 2.941 -17.963 2.498 1.00 92.31 82 HIS A CA 1
ATOM 679 C C . HIS A 1 82 ? 4.416 -17.610 2.688 1.00 92.31 82 HIS A C 1
ATOM 681 O O . HIS A 1 82 ? 5.085 -18.170 3.553 1.00 92.31 82 HIS A O 1
ATOM 687 N N . LEU A 1 83 ? 4.913 -16.661 1.897 1.00 91.38 83 LEU A N 1
ATOM 688 C CA . LEU A 1 83 ? 6.285 -16.161 1.974 1.00 91.38 83 LEU A CA 1
ATOM 689 C C . LEU A 1 83 ? 6.440 -15.042 3.007 1.00 91.38 83 LEU A C 1
ATOM 691 O O . LEU A 1 83 ? 7.562 -14.644 3.320 1.00 91.38 83 LEU A O 1
ATOM 695 N N . THR A 1 84 ? 5.330 -14.535 3.546 1.00 92.25 84 THR A N 1
ATOM 696 C CA . THR A 1 84 ? 5.264 -13.453 4.538 1.00 92.25 84 THR A CA 1
ATOM 697 C C . THR A 1 84 ? 5.993 -12.177 4.108 1.00 92.25 84 THR A C 1
ATOM 699 O O . THR A 1 84 ? 6.576 -11.473 4.932 1.00 92.25 84 THR A O 1
ATOM 702 N N . LYS A 1 85 ? 5.960 -11.858 2.810 1.00 93.62 85 LYS A N 1
ATOM 703 C CA . LYS A 1 85 ? 6.695 -10.728 2.226 1.00 93.62 85 LYS A CA 1
ATOM 704 C C . LYS A 1 85 ? 5.886 -10.012 1.154 1.00 93.62 85 LYS A C 1
ATOM 706 O O . LYS A 1 85 ? 4.966 -10.578 0.566 1.00 93.62 85 LYS A O 1
ATOM 711 N N . PHE A 1 86 ? 6.282 -8.779 0.873 1.00 95.56 86 PHE A N 1
ATOM 712 C CA . PHE A 1 86 ? 5.753 -8.031 -0.256 1.00 95.56 86 PHE A CA 1
ATOM 713 C C . PHE A 1 86 ? 6.460 -8.421 -1.558 1.00 95.56 86 PHE A C 1
ATOM 715 O O . PHE A 1 86 ? 7.663 -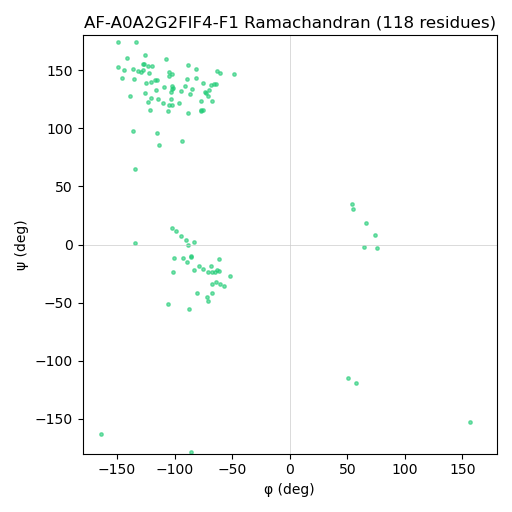8.684 -1.590 1.00 95.56 86 PHE A O 1
ATOM 722 N N . LEU A 1 87 ? 5.685 -8.445 -2.633 1.00 95.19 87 LEU A N 1
ATOM 723 C CA . LEU A 1 87 ? 6.095 -8.695 -4.004 1.00 95.19 87 LEU A CA 1
ATOM 724 C C . LEU A 1 87 ? 5.679 -7.504 -4.865 1.00 95.19 87 LEU A C 1
ATOM 726 O O . LEU A 1 87 ? 4.695 -6.823 -4.568 1.00 95.19 87 LEU A O 1
ATOM 730 N N . LEU A 1 88 ? 6.406 -7.293 -5.956 1.00 95.50 88 LEU A N 1
ATOM 731 C CA . LEU A 1 88 ? 5.968 -6.432 -7.044 1.00 95.50 88 LEU A CA 1
ATOM 732 C C . LEU A 1 88 ? 5.496 -7.323 -8.186 1.00 95.50 88 LEU A C 1
ATOM 734 O O . LEU A 1 88 ? 6.227 -8.207 -8.625 1.00 95.50 88 LEU A O 1
ATOM 738 N N . VAL A 1 89 ? 4.266 -7.111 -8.638 1.00 94.50 89 VAL A N 1
ATOM 739 C CA . VAL A 1 89 ? 3.716 -7.786 -9.817 1.00 94.50 89 VAL A CA 1
ATOM 740 C C . VAL A 1 89 ? 3.587 -6.755 -10.917 1.00 94.50 89 VAL A C 1
ATOM 742 O O . VAL A 1 89 ? 2.921 -5.736 -10.737 1.00 94.50 89 VAL A O 1
ATOM 745 N N . GLU A 1 90 ? 4.241 -6.997 -12.043 1.00 93.69 90 GLU A N 1
ATOM 746 C CA . GLU A 1 90 ? 4.124 -6.126 -13.201 1.00 93.69 90 GLU A CA 1
ATOM 747 C C . GLU A 1 90 ? 2.739 -6.268 -13.838 1.00 93.69 90 GLU A C 1
ATOM 749 O O . GLU A 1 90 ? 2.296 -7.370 -14.148 1.00 93.69 90 GLU A O 1
ATOM 754 N N . ILE A 1 91 ? 2.048 -5.146 -14.051 1.00 89.25 91 ILE A N 1
ATOM 755 C CA . ILE A 1 91 ? 0.656 -5.149 -14.526 1.00 89.25 91 ILE A CA 1
ATOM 756 C C . ILE A 1 91 ? 0.537 -5.663 -15.962 1.00 89.25 91 ILE A C 1
ATOM 758 O O . ILE A 1 91 ? -0.393 -6.407 -16.268 1.00 89.25 91 ILE A O 1
ATOM 762 N N . ASN A 1 92 ? 1.454 -5.251 -16.840 1.00 86.69 92 ASN A N 1
ATOM 763 C CA . ASN A 1 92 ? 1.343 -5.513 -18.275 1.00 86.69 92 ASN A CA 1
ATOM 764 C C . ASN A 1 92 ? 1.596 -6.985 -18.605 1.00 86.69 92 ASN A C 1
ATOM 766 O O . ASN A 1 92 ? 0.842 -7.592 -19.360 1.00 86.69 92 ASN A O 1
ATOM 770 N N . GLU A 1 93 ? 2.641 -7.555 -18.014 1.00 85.12 93 GLU A N 1
ATOM 771 C CA . GLU A 1 93 ? 3.034 -8.944 -18.250 1.00 85.12 93 GLU A CA 1
ATOM 772 C C . GLU A 1 93 ? 2.409 -9.920 -17.241 1.00 85.12 93 GLU A C 1
ATOM 774 O O . GLU A 1 93 ? 2.441 -11.128 -17.456 1.00 85.12 93 GLU A O 1
ATOM 779 N N . GLN A 1 94 ? 1.804 -9.413 -16.157 1.00 81.69 94 GLN A N 1
ATOM 780 C CA . GLN A 1 94 ? 1.235 -10.205 -15.056 1.00 81.69 94 GLN A CA 1
ATOM 781 C C . GLN A 1 94 ? 2.239 -11.178 -14.423 1.00 81.69 94 GLN A C 1
ATOM 783 O O . GLN A 1 94 ? 1.875 -12.238 -13.910 1.00 81.69 94 GLN A O 1
ATOM 788 N N . VAL A 1 95 ? 3.517 -10.804 -14.440 1.00 87.00 95 VAL A N 1
ATOM 789 C CA . VAL A 1 95 ? 4.613 -11.586 -13.870 1.00 87.00 95 VAL A CA 1
ATOM 790 C C . VAL A 1 95 ? 5.079 -10.983 -12.554 1.00 87.00 95 VAL A C 1
ATOM 792 O O . VAL A 1 95 ? 5.039 -9.769 -12.338 1.00 87.00 95 VAL A O 1
ATOM 795 N N . ILE A 1 96 ? 5.535 -11.853 -11.654 1.00 86.94 96 ILE A N 1
ATOM 796 C CA . ILE A 1 96 ? 6.238 -11.416 -10.450 1.00 86.94 96 ILE A CA 1
ATOM 797 C C . ILE A 1 96 ? 7.570 -10.827 -10.899 1.00 86.94 96 ILE A C 1
ATOM 799 O O . ILE A 1 96 ? 8.371 -11.504 -11.543 1.00 86.94 96 ILE A O 1
ATOM 803 N N . PHE A 1 97 ? 7.804 -9.577 -10.528 1.00 90.62 97 PHE A N 1
ATOM 804 C CA . PHE A 1 97 ? 9.073 -8.923 -10.758 1.00 90.62 97 PHE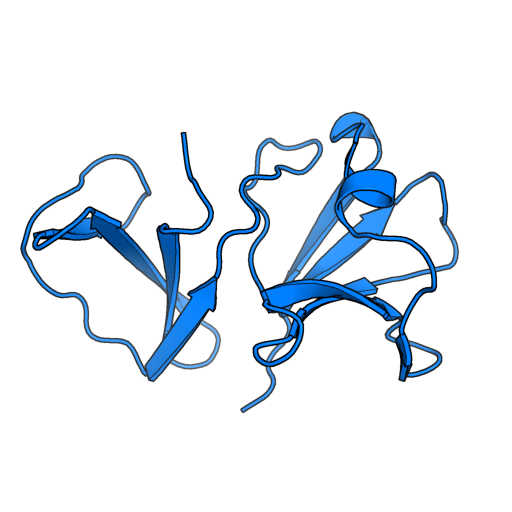 A CA 1
ATOM 805 C C . PHE A 1 97 ? 10.137 -9.544 -9.851 1.00 90.62 97 PHE A C 1
ATOM 807 O O . PHE A 1 97 ? 9.915 -9.760 -8.658 1.00 90.62 97 PHE A O 1
ATOM 814 N N . GLU A 1 98 ? 11.297 -9.856 -10.420 1.00 86.06 98 GLU A N 1
ATOM 815 C CA . GLU A 1 98 ? 12.330 -10.647 -9.741 1.00 86.06 98 GLU A CA 1
ATOM 816 C C . GLU A 1 98 ? 12.934 -9.946 -8.516 1.00 86.06 98 GLU A C 1
ATOM 818 O O . GLU A 1 98 ? 13.437 -10.593 -7.592 1.00 86.06 98 GLU A O 1
ATOM 823 N N . HIS A 1 99 ? 12.865 -8.617 -8.483 1.00 86.50 99 HIS A N 1
ATOM 824 C CA . HIS A 1 99 ? 13.415 -7.812 -7.407 1.00 86.50 99 HIS A CA 1
ATOM 825 C C . HIS A 1 99 ? 12.412 -7.572 -6.274 1.00 86.50 99 HIS A C 1
ATOM 827 O O . HIS A 1 99 ? 11.226 -7.322 -6.480 1.00 86.50 99 HIS A O 1
ATOM 833 N N . SER A 1 100 ? 12.925 -7.585 -5.042 1.00 88.31 100 SER A N 1
ATOM 834 C CA . SER A 1 100 ? 12.158 -7.265 -3.836 1.00 88.31 100 SER A CA 1
ATOM 835 C C . SER A 1 100 ? 11.658 -5.819 -3.842 1.00 88.31 100 SER A C 1
ATOM 837 O O . SER A 1 100 ? 12.369 -4.926 -4.316 1.00 88.31 100 SER A O 1
ATOM 839 N N . ILE A 1 101 ? 10.508 -5.563 -3.211 1.00 93.38 101 ILE A N 1
ATOM 840 C CA . ILE A 1 101 ? 9.987 -4.199 -3.057 1.00 93.38 101 ILE A CA 1
ATOM 841 C C . ILE A 1 101 ? 10.981 -3.284 -2.337 1.00 93.38 101 ILE A C 1
ATOM 843 O O . ILE A 1 101 ? 11.110 -2.122 -2.700 1.00 93.38 101 ILE A O 1
ATOM 847 N N . GLU A 1 102 ? 11.733 -3.799 -1.363 1.00 92.25 102 GLU A N 1
ATOM 848 C CA . GLU A 1 102 ? 12.715 -3.028 -0.605 1.00 92.25 102 GLU A CA 1
ATOM 849 C C . GLU A 1 102 ? 13.845 -2.526 -1.503 1.00 92.25 102 GLU A C 1
ATOM 851 O O . GLU A 1 102 ? 14.360 -1.439 -1.270 1.00 92.25 102 GLU A O 1
ATOM 856 N N . LEU A 1 103 ? 14.206 -3.286 -2.543 1.00 90.06 103 LEU A N 1
ATOM 857 C CA . LEU A 1 103 ? 15.213 -2.874 -3.518 1.00 90.06 103 LEU A CA 1
ATOM 858 C C . LEU A 1 103 ? 14.677 -1.748 -4.406 1.00 90.06 103 LEU A C 1
ATOM 860 O O . LEU A 1 103 ? 15.343 -0.729 -4.556 1.00 90.06 103 LEU A O 1
ATOM 864 N N . VAL A 1 104 ? 13.469 -1.910 -4.951 1.00 91.50 104 VAL A N 1
ATOM 865 C CA . VAL A 1 104 ? 12.845 -0.918 -5.846 1.00 91.50 104 VAL A CA 1
ATOM 866 C C . VAL A 1 104 ? 12.488 0.374 -5.105 1.00 91.50 104 VAL A C 1
ATOM 868 O O . VAL A 1 104 ? 12.591 1.464 -5.662 1.00 91.50 104 VAL A O 1
ATOM 871 N N . CYS A 1 105 ? 12.098 0.259 -3.837 1.00 93.00 105 CYS A N 1
ATOM 872 C CA . CYS A 1 105 ? 11.654 1.365 -2.995 1.00 93.00 105 CYS A CA 1
ATOM 873 C C . CYS A 1 105 ? 12.719 1.842 -1.992 1.00 93.00 105 CYS A C 1
ATOM 875 O O . CYS A 1 105 ? 12.381 2.588 -1.070 1.00 93.00 105 CYS A O 1
ATOM 877 N N . ASN A 1 106 ? 13.991 1.446 -2.153 1.00 90.62 106 ASN A N 1
ATOM 878 C CA . ASN A 1 106 ? 15.075 1.858 -1.248 1.00 90.62 106 ASN A CA 1
ATOM 879 C C . ASN A 1 106 ? 15.280 3.384 -1.227 1.00 90.62 106 ASN A C 1
ATOM 881 O O . ASN A 1 106 ? 15.589 3.965 -0.187 1.00 90.62 106 ASN A O 1
ATOM 885 N N . ASP A 1 107 ? 15.064 4.037 -2.367 1.00 95.00 107 ASP A N 1
ATOM 886 C CA . ASP A 1 107 ? 15.087 5.476 -2.542 1.00 95.00 107 ASP A CA 1
ATOM 887 C C . ASP A 1 107 ? 13.692 5.944 -2.937 1.00 95.00 107 ASP A C 1
ATOM 889 O O . ASP A 1 107 ? 13.317 5.971 -4.112 1.00 95.00 107 ASP A O 1
ATOM 893 N N . LYS A 1 108 ? 12.928 6.381 -1.934 1.00 95.94 108 LYS A N 1
ATOM 894 C CA . LYS A 1 108 ? 11.566 6.878 -2.140 1.00 95.94 108 LYS A CA 1
ATOM 895 C C . LYS A 1 108 ? 11.464 7.960 -3.214 1.00 95.94 108 LYS A C 1
ATOM 897 O O . LYS A 1 108 ? 10.416 8.083 -3.832 1.00 95.94 108 LYS A O 1
ATOM 902 N N . ARG A 1 109 ? 12.527 8.737 -3.476 1.00 97.12 109 ARG A N 1
ATOM 903 C CA . ARG A 1 109 ? 12.515 9.822 -4.478 1.00 97.12 109 ARG A CA 1
ATOM 904 C C . ARG A 1 109 ? 12.288 9.303 -5.898 1.00 97.12 109 ARG A C 1
ATOM 906 O O . ARG A 1 109 ? 11.835 10.064 -6.749 1.00 97.12 109 ARG A O 1
ATOM 913 N N . LYS A 1 110 ? 12.585 8.025 -6.131 1.00 96.69 110 LYS A N 1
ATOM 914 C CA . LYS A 1 110 ? 12.409 7.341 -7.412 1.00 96.69 110 LYS A CA 1
ATOM 915 C C . LYS A 1 110 ? 11.034 6.709 -7.574 1.00 96.69 110 LYS A C 1
ATOM 917 O O . LYS A 1 110 ? 10.655 6.380 -8.692 1.00 96.69 110 LYS A O 1
ATOM 922 N N . VAL A 1 111 ? 10.282 6.561 -6.486 1.00 97.88 111 VAL A N 1
ATOM 923 C CA . VAL A 1 111 ? 8.998 5.863 -6.477 1.00 97.88 111 VAL A CA 1
ATOM 924 C C . VAL A 1 111 ? 7.853 6.860 -6.458 1.00 97.88 111 VAL A C 1
ATOM 926 O O . VAL A 1 111 ? 7.840 7.819 -5.686 1.00 97.88 111 VAL A O 1
ATOM 929 N N . THR A 1 112 ? 6.859 6.621 -7.305 1.00 98.00 112 THR A N 1
ATOM 930 C CA . THR A 1 112 ? 5.597 7.363 -7.304 1.00 98.00 112 THR A CA 1
ATOM 931 C C . THR A 1 112 ? 4.452 6.383 -7.127 1.00 98.00 112 THR A C 1
ATOM 933 O O . THR A 1 112 ? 4.299 5.473 -7.940 1.00 98.00 112 THR A O 1
ATOM 936 N N . ARG A 1 113 ? 3.629 6.577 -6.092 1.00 96.94 113 ARG A N 1
ATOM 937 C CA . ARG A 1 113 ? 2.341 5.891 -5.988 1.00 96.94 113 ARG A CA 1
ATOM 938 C C . ARG A 1 113 ? 1.345 6.569 -6.924 1.00 96.94 113 ARG A C 1
ATOM 940 O O . ARG A 1 113 ? 1.106 7.768 -6.800 1.00 96.94 113 ARG A O 1
ATOM 947 N N . ILE A 1 114 ? 0.763 5.804 -7.841 1.00 95.56 114 ILE A N 1
ATOM 948 C CA . ILE A 1 114 ? -0.223 6.297 -8.810 1.00 95.56 114 ILE A CA 1
ATOM 949 C C . ILE A 1 114 ? -1.622 6.217 -8.210 1.00 95.56 114 ILE A C 1
ATOM 951 O O . ILE A 1 114 ? -2.352 7.202 -8.161 1.00 95.56 114 ILE A O 1
ATOM 955 N N . THR A 1 115 ? -2.000 5.021 -7.767 1.00 93.31 115 THR A N 1
ATOM 956 C CA . THR A 1 115 ? -3.326 4.698 -7.234 1.00 93.31 115 THR A CA 1
ATOM 957 C C . THR A 1 115 ? -3.239 3.374 -6.468 1.00 93.31 115 THR A C 1
ATOM 959 O O . THR A 1 115 ? -2.146 2.943 -6.110 1.00 93.31 115 THR A O 1
ATOM 962 N N . PHE A 1 116 ? -4.365 2.728 -6.202 1.00 90.12 116 PHE A N 1
ATOM 963 C CA . PHE A 1 116 ? -4.449 1.356 -5.723 1.00 90.12 116 PHE A CA 1
ATOM 964 C C . PHE A 1 116 ? -5.389 0.545 -6.616 1.00 90.12 116 PHE A C 1
ATOM 966 O O . PHE A 1 116 ? -6.297 1.097 -7.238 1.00 90.12 116 PHE A O 1
ATOM 973 N N . ASN A 1 117 ? -5.112 -0.749 -6.715 1.00 80.62 117 ASN A N 1
ATOM 974 C CA . ASN A 1 117 ? -5.857 -1.699 -7.513 1.00 80.62 117 ASN A CA 1
ATOM 975 C C . ASN A 1 117 ? -7.120 -2.165 -6.778 1.00 80.62 117 ASN A C 1
ATOM 977 O O . ASN A 1 117 ? -7.167 -2.229 -5.547 1.00 80.62 117 ASN A O 1
ATOM 981 N N . PHE A 1 118 ? -8.129 -2.522 -7.566 1.00 67.44 118 PHE A N 1
ATOM 982 C CA . PHE A 1 118 ? -9.417 -3.020 -7.111 1.00 67.44 118 PHE A CA 1
ATOM 983 C C . PHE A 1 118 ? -9.533 -4.478 -7.548 1.00 67.44 118 PHE A C 1
ATOM 985 O O . PHE A 1 118 ? -10.055 -4.775 -8.620 1.00 67.44 118 PHE A O 1
ATOM 992 N N . ILE A 1 119 ? -9.003 -5.394 -6.745 1.00 58.50 119 ILE A N 1
ATOM 993 C CA . ILE A 1 119 ? -9.317 -6.814 -6.906 1.00 58.50 119 I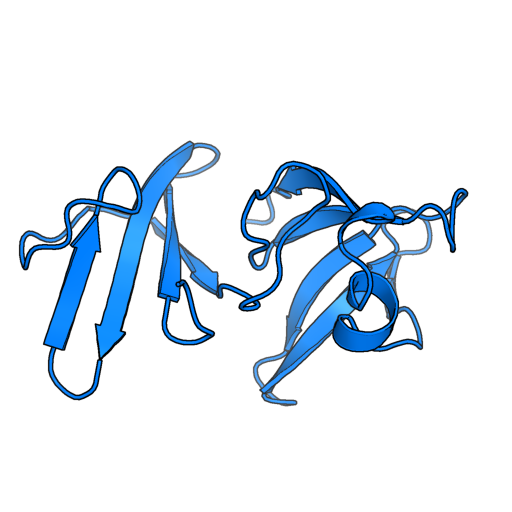LE A CA 1
ATOM 994 C C . ILE A 1 119 ? -10.256 -7.177 -5.756 1.00 58.50 119 ILE A C 1
ATOM 996 O O . ILE A 1 119 ? -9.890 -7.037 -4.587 1.00 58.50 119 ILE A O 1
ATOM 1000 N N . ASN A 1 120 ? -11.490 -7.536 -6.120 1.00 47.56 120 ASN A N 1
ATOM 1001 C CA . ASN A 1 120 ? -12.509 -8.079 -5.219 1.00 47.56 120 ASN A CA 1
ATOM 1002 C C . ASN A 1 120 ? -12.243 -9.552 -4.929 1.00 47.56 120 ASN A C 1
ATOM 1004 O O . ASN A 1 120 ? -11.936 -10.281 -5.900 1.00 47.56 120 ASN A O 1
#

Radius of gyration: 14.37 Å; Cα contacts (8 Å, |Δi|>4): 258; chains: 1; bounding box: 32×30×41 Å

pLDDT: mean 93.22, std 6.9, range [47.56, 98.38]

Sequence (120 aa):
MLTVNDFRLRVDNQIVGYKRVSGNYTLFSLDLFHWNGKPIDFSQSDRCTGLQDKNNNWLFEQDIIQSTDYPDNTFVVMYDNHLTKFLLVEINEQVIFEHSIELVCNDKRKVTRITFNFIN

Secondary structure (DSSP, 8-state):
---TTEEEEEETTEEEEEEEEETTEEEEESSSS--BS-----SEEEEEEEEE-TT-PEEETTEEEEETTEEEEEEEEEEETTTTEEEEEETTT--B-SS-HHHHTSSGGGEEEEEE----

Nearest PDB structures (foldseek):
  2qyz-assembly1_A-2  TM=6.134E-01  e=3.391E-03  Clostridium tetani E88
  7cma-assembly1_C-2  TM=5.069E-01  e=3.714E+00  African swine fever virus Georgia 2007/1
  8ini-assembly2_B  TM=2.881E-01  e=3.916E+00  Orthopoxvirus vaccinia

Solvent-accessible surface area (backbone atoms only — not comparable to full-atom values): 6853 Å² total; per-residue (Å²): 136,72,40,67,53,24,28,44,24,19,47,92,95,39,80,69,27,33,39,37,56,55,91,95,44,64,33,22,20,76,78,86,74,66,72,39,75,63,85,75,89,60,80,45,74,27,47,24,68,56,45,43,25,55,85,68,46,74,41,33,39,37,25,28,34,38,33,70,92,44,72,92,50,46,29,33,30,41,71,40,82,88,78,71,41,63,40,29,32,31,65,89,81,69,39,76,47,93,59,50,47,67,70,69,47,66,51,24,80,45,22,43,71,78,55,65,64,88,84,131

Foldseek 3Di:
DDDQQKKFFADQQDGQWIWGDDPPDIWTGRPVPDTDRDDDDGDDIWGWHPFAALVRHTDTAQWWKDFPVHRVWIWGWHADPVVRFIWTQTPPVRHTDPDGPCVRRVPRNGMDGDGGDGDD